Protein AF-A0A411NQA3-F1 (afdb_monomer_lite)

Sequence (116 aa):
RLYIELLRNLADEAGLPKTLDTGSLAGIKTHEYCTNNQPNNHSDHVDPYPYLAKWGISREQFKHDIENGLTIETGWQKNDTGYWYVHSDGSYPKDKFEKINGTWYYFDSSGYMLAD

Structure (mmCIF, N/CA/C/O backbone):
data_AF-A0A411NQA3-F1
#
_entry.id   AF-A0A411NQA3-F1
#
loop_
_atom_site.group_PDB
_atom_site.id
_atom_site.type_symbol
_atom_site.label_atom_id
_atom_site.label_alt_id
_atom_site.label_comp_id
_atom_site.label_asym_id
_atom_site.label_entity_id
_atom_site.label_seq_id
_atom_site.pdbx_PDB_ins_code
_atom_site.Cartn_x
_atom_site.Cartn_y
_atom_site.Cartn_z
_atom_site.occupancy
_atom_site.B_iso_or_equiv
_atom_site.auth_seq_id
_atom_site.auth_comp_id
_atom_site.auth_asym_id
_atom_site.auth_atom_id
_atom_site.pdbx_PDB_model_num
ATOM 1 N N . ARG A 1 1 ? -3.941 2.271 0.736 1.00 75.00 1 ARG A N 1
ATOM 2 C CA . ARG A 1 1 ? -4.499 0.900 0.750 1.00 75.00 1 ARG A CA 1
ATOM 3 C C . ARG A 1 1 ? -4.964 0.425 -0.622 1.00 75.00 1 ARG A C 1
ATOM 5 O O . ARG A 1 1 ? -4.280 -0.416 -1.184 1.00 75.00 1 ARG A O 1
ATOM 12 N N . LEU A 1 2 ? -6.026 1.018 -1.184 1.00 86.94 2 LEU A N 1
ATOM 13 C CA . LEU A 1 2 ? -6.610 0.605 -2.472 1.00 86.94 2 LEU A CA 1
ATOM 14 C C . LEU A 1 2 ? -5.584 0.426 -3.600 1.00 86.94 2 LEU A C 1
ATOM 16 O O . LEU A 1 2 ? -5.681 -0.517 -4.369 1.00 86.94 2 LEU A O 1
ATOM 20 N N . TYR A 1 3 ? -4.582 1.307 -3.678 1.00 93.31 3 TYR A N 1
ATOM 21 C CA . TYR A 1 3 ? -3.574 1.254 -4.738 1.00 93.31 3 TYR A CA 1
ATOM 22 C C . TYR A 1 3 ? -2.736 -0.038 -4.729 1.00 93.31 3 TYR A C 1
ATOM 24 O O . TYR A 1 3 ? -2.567 -0.657 -5.773 1.00 93.31 3 TYR A O 1
ATOM 32 N N . ILE A 1 4 ? -2.269 -0.487 -3.556 1.00 95.06 4 ILE A N 1
ATOM 33 C CA . ILE A 1 4 ? -1.499 -1.736 -3.421 1.00 95.06 4 ILE A CA 1
ATOM 34 C C . ILE A 1 4 ? -2.373 -2.946 -3.749 1.00 95.06 4 ILE A C 1
ATOM 36 O O . ILE A 1 4 ? -1.957 -3.824 -4.500 1.00 95.06 4 ILE A O 1
ATOM 40 N N . GLU A 1 5 ? -3.589 -2.981 -3.200 1.00 93.00 5 GLU A N 1
ATOM 41 C CA . GLU A 1 5 ? -4.540 -4.074 -3.429 1.00 93.00 5 GLU A CA 1
ATOM 42 C C . GLU A 1 5 ? -4.898 -4.189 -4.913 1.00 93.00 5 GLU A C 1
ATOM 44 O O . GLU A 1 5 ? -4.849 -5.281 -5.469 1.00 93.00 5 GLU A O 1
ATOM 49 N N . LEU A 1 6 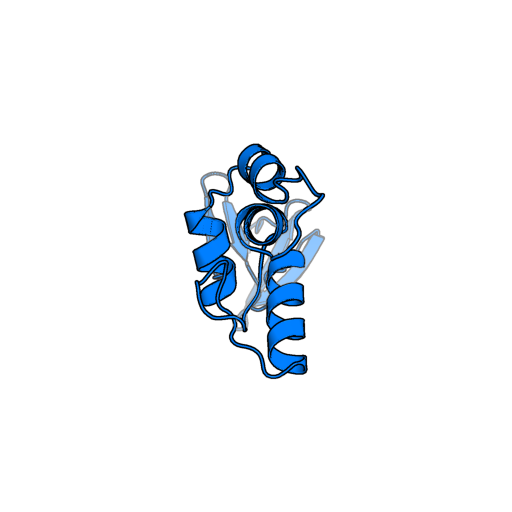? -5.169 -3.064 -5.582 1.00 95.75 6 LEU A N 1
ATOM 50 C CA . LEU A 1 6 ? -5.476 -3.036 -7.009 1.00 95.75 6 LEU A CA 1
ATOM 51 C C . LEU A 1 6 ? -4.313 -3.565 -7.857 1.00 95.75 6 LEU A C 1
ATOM 53 O O . LEU A 1 6 ? -4.531 -4.421 -8.709 1.00 95.75 6 LEU A O 1
ATOM 57 N N . LEU A 1 7 ? -3.085 -3.095 -7.619 1.00 97.75 7 LEU A N 1
ATOM 58 C CA . LEU A 1 7 ? -1.907 -3.556 -8.364 1.00 97.75 7 LEU A CA 1
ATOM 59 C C . LEU A 1 7 ? -1.683 -5.062 -8.200 1.00 97.75 7 LEU A C 1
ATOM 61 O O . LEU A 1 7 ? -1.420 -5.763 -9.177 1.00 97.75 7 LEU A O 1
ATOM 65 N N . ARG A 1 8 ? -1.822 -5.566 -6.971 1.00 97.62 8 ARG A N 1
ATOM 66 C CA . ARG A 1 8 ? -1.688 -6.994 -6.666 1.00 97.62 8 ARG A CA 1
ATOM 67 C C . ARG A 1 8 ? -2.784 -7.823 -7.337 1.00 97.62 8 ARG A C 1
ATOM 69 O O . ARG A 1 8 ? -2.466 -8.846 -7.933 1.00 97.62 8 ARG A O 1
ATOM 76 N N . ASN A 1 9 ? -4.034 -7.362 -7.296 1.00 96.62 9 ASN A N 1
ATOM 77 C CA . ASN A 1 9 ? -5.163 -8.050 -7.924 1.00 96.62 9 ASN A CA 1
ATOM 78 C C . ASN A 1 9 ? -5.021 -8.109 -9.450 1.00 96.62 9 ASN A C 1
ATOM 80 O O . ASN A 1 9 ? -5.260 -9.158 -10.035 1.00 96.62 9 ASN A O 1
ATOM 84 N N . LEU A 1 10 ? -4.585 -7.019 -10.092 1.00 98.25 10 LEU A N 1
ATOM 85 C CA . LEU A 1 10 ? -4.346 -6.998 -11.540 1.00 98.25 10 LEU A CA 1
ATOM 86 C C . LEU A 1 10 ? -3.199 -7.932 -11.949 1.00 98.25 10 LEU A C 1
ATOM 88 O O . LEU A 1 10 ? -3.278 -8.583 -12.989 1.00 98.25 10 LEU A O 1
ATOM 92 N N . ALA A 1 11 ? -2.144 -8.029 -11.134 1.00 98.19 11 ALA A N 1
ATOM 93 C CA . ALA A 1 11 ? -1.082 -9.004 -11.365 1.00 98.19 11 ALA A CA 1
ATOM 94 C C . ALA A 1 11 ? -1.608 -10.445 -11.254 1.00 98.19 11 ALA A C 1
ATOM 96 O O . ALA A 1 11 ? -1.308 -11.257 -12.125 1.00 98.19 11 ALA A O 1
ATOM 97 N N . ASP A 1 12 ? -2.438 -10.745 -10.250 1.00 98.06 12 ASP A N 1
ATOM 98 C CA . ASP A 1 12 ? -3.070 -12.062 -10.101 1.00 98.06 12 ASP A CA 1
ATOM 99 C C . ASP A 1 12 ? -4.006 -12.394 -11.276 1.00 98.06 12 ASP A C 1
ATOM 101 O O . ASP A 1 12 ? -3.929 -13.492 -11.826 1.00 98.06 12 ASP A O 1
ATOM 105 N N . GLU A 1 13 ? -4.835 -11.441 -11.712 1.00 98.31 13 GLU A N 1
ATOM 106 C CA . GLU A 1 13 ? -5.738 -11.592 -12.863 1.00 98.31 13 GLU A CA 1
ATOM 107 C C . GLU A 1 13 ? -4.971 -11.886 -14.162 1.00 98.31 13 GLU A C 1
ATOM 109 O O . GLU A 1 13 ? -5.387 -12.724 -14.962 1.00 98.31 13 GLU A O 1
ATOM 114 N N . ALA A 1 14 ? -3.813 -11.249 -14.346 1.00 97.94 14 ALA A N 1
ATOM 115 C CA . ALA A 1 14 ? -2.944 -11.457 -15.499 1.00 97.94 14 A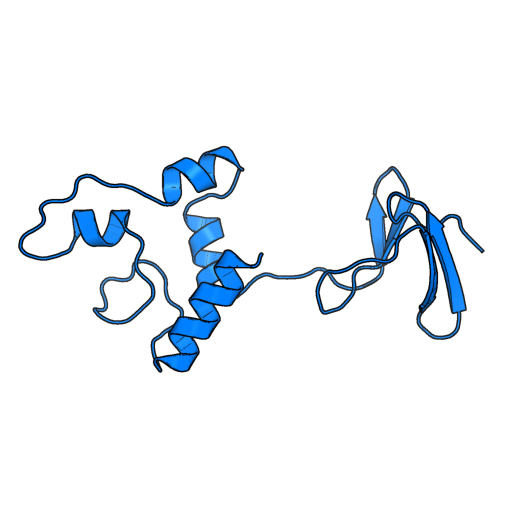LA A CA 1
ATOM 116 C C . ALA A 1 14 ? -2.008 -12.679 -15.372 1.00 97.94 14 ALA A C 1
ATOM 118 O O . ALA A 1 14 ? -1.254 -12.964 -16.304 1.00 97.94 14 ALA A O 1
ATOM 119 N N . GLY A 1 15 ? -2.006 -13.388 -14.235 1.00 98.25 15 GLY A N 1
ATOM 120 C CA . GLY A 1 15 ? -1.074 -14.492 -13.970 1.00 98.25 15 GLY A CA 1
ATOM 121 C C . GLY A 1 15 ? 0.393 -14.052 -13.846 1.00 98.25 15 GLY A C 1
ATOM 122 O O . GLY A 1 15 ? 1.304 -14.816 -14.171 1.00 98.25 15 GLY A O 1
ATOM 123 N N . LEU A 1 16 ? 0.636 -12.813 -13.414 1.00 98.38 16 LEU A N 1
ATOM 124 C CA . LEU A 1 16 ? 1.958 -12.206 -13.270 1.00 98.38 16 LEU A CA 1
ATOM 125 C C . LEU A 1 16 ? 2.450 -12.252 -11.813 1.00 98.38 16 LEU A C 1
ATOM 127 O O . LEU A 1 16 ? 1.655 -12.218 -10.874 1.00 98.38 16 LEU A O 1
ATOM 131 N N . PRO A 1 17 ? 3.777 -12.283 -11.588 1.00 98.38 17 PRO A N 1
ATOM 132 C CA . PRO A 1 17 ? 4.324 -12.240 -10.240 1.00 98.38 17 PRO A CA 1
ATOM 133 C C . PRO A 1 17 ? 4.044 -10.886 -9.576 1.00 98.38 17 PRO A C 1
ATOM 135 O O . PRO A 1 17 ? 4.245 -9.828 -10.173 1.00 98.38 17 PRO A O 1
ATOM 138 N N . LYS A 1 18 ? 3.662 -10.913 -8.296 1.00 98.44 18 LYS A N 1
ATOM 139 C CA . LYS A 1 18 ? 3.506 -9.718 -7.450 1.00 98.44 18 LYS A CA 1
ATOM 140 C C . LYS A 1 18 ? 4.859 -9.200 -6.950 1.00 98.44 18 LYS A C 1
ATOM 142 O O . LYS A 1 18 ? 5.060 -9.040 -5.756 1.00 98.44 18 LYS A O 1
ATOM 147 N N . THR A 1 19 ? 5.806 -8.998 -7.858 1.00 98.38 19 THR A N 1
ATOM 148 C CA . THR A 1 19 ? 7.119 -8.407 -7.573 1.00 98.38 19 THR A CA 1
ATOM 149 C C . THR A 1 19 ? 7.169 -6.975 -8.075 1.00 98.38 19 THR A C 1
ATOM 151 O O . THR A 1 19 ? 6.529 -6.660 -9.078 1.00 98.38 19 THR A O 1
ATOM 154 N N . LEU A 1 20 ? 7.939 -6.117 -7.402 1.00 98.69 20 LEU A N 1
ATOM 155 C CA . LEU A 1 20 ? 8.115 -4.723 -7.817 1.00 98.69 20 LEU A CA 1
ATOM 156 C C . LEU A 1 20 ? 9.523 -4.476 -8.367 1.00 98.69 20 LEU A C 1
ATOM 158 O O . LEU A 1 20 ? 10.511 -4.797 -7.696 1.00 98.69 20 LEU A O 1
ATOM 162 N N . ASP A 1 21 ? 9.595 -3.875 -9.560 1.00 98.50 21 ASP A N 1
ATOM 163 C CA . ASP A 1 21 ? 10.815 -3.308 -10.165 1.00 98.50 21 ASP A CA 1
ATOM 164 C C . ASP A 1 21 ? 11.998 -4.293 -10.260 1.00 98.50 21 ASP A C 1
ATOM 166 O O . ASP A 1 21 ? 13.172 -3.937 -10.180 1.00 98.50 21 ASP A O 1
ATOM 170 N N . THR A 1 22 ? 11.694 -5.581 -10.436 1.00 98.25 22 THR A N 1
ATOM 171 C CA . THR A 1 22 ? 12.699 -6.632 -10.651 1.00 98.25 22 THR A CA 1
ATOM 172 C C . THR A 1 22 ? 13.205 -6.651 -12.092 1.00 98.25 22 THR A C 1
ATOM 174 O O . THR A 1 22 ? 12.439 -6.349 -13.003 1.00 98.25 22 THR A O 1
ATOM 177 N N . GLY A 1 23 ? 14.429 -7.148 -12.314 1.00 97.94 23 GLY A N 1
ATOM 178 C CA . GLY A 1 23 ? 15.017 -7.342 -13.653 1.00 97.94 23 GLY A CA 1
ATOM 179 C C . GLY A 1 23 ? 14.279 -8.330 -14.569 1.00 97.94 23 GLY A C 1
ATOM 180 O O . GLY A 1 23 ? 14.468 -8.303 -15.781 1.00 97.94 23 GLY A O 1
ATOM 181 N N . SER A 1 24 ? 13.425 -9.198 -14.018 1.00 98.00 24 SER A N 1
ATOM 182 C CA . SER A 1 24 ? 12.536 -10.054 -14.813 1.00 98.00 24 SER A CA 1
ATOM 183 C C . SER A 1 24 ? 11.558 -9.217 -15.635 1.00 98.00 24 SER A C 1
ATOM 185 O O . SER A 1 24 ? 10.984 -8.267 -15.106 1.00 98.00 24 SER A O 1
ATOM 187 N N . LEU A 1 25 ? 11.295 -9.614 -16.885 1.00 97.75 25 LEU A N 1
ATOM 188 C CA . LEU A 1 25 ? 10.331 -8.922 -17.752 1.00 97.75 25 LEU A CA 1
ATOM 189 C C . LEU A 1 25 ? 8.936 -8.843 -17.110 1.00 97.75 25 LEU A C 1
ATOM 191 O O . LEU A 1 25 ? 8.321 -7.782 -17.085 1.00 97.75 25 LEU A O 1
ATOM 195 N N . ALA A 1 26 ? 8.460 -9.959 -16.555 1.00 98.19 26 ALA A N 1
ATOM 196 C CA . ALA A 1 26 ? 7.184 -10.019 -15.855 1.00 98.19 26 ALA A CA 1
ATOM 197 C C . ALA A 1 26 ? 7.271 -9.410 -14.443 1.00 98.19 26 ALA A C 1
ATOM 199 O O . ALA A 1 26 ? 8.318 -9.455 -13.788 1.00 98.19 26 ALA A O 1
ATOM 200 N N . GLY A 1 27 ? 6.148 -8.869 -13.977 1.00 98.19 27 GLY A N 1
ATOM 201 C CA . GLY A 1 27 ? 5.982 -8.260 -12.657 1.00 98.19 27 GLY A CA 1
ATOM 202 C C . GLY A 1 27 ? 5.444 -6.836 -12.735 1.00 98.19 27 GLY A C 1
ATOM 203 O O . GLY A 1 27 ? 5.330 -6.265 -13.818 1.00 98.19 27 GLY A O 1
ATOM 204 N N . ILE A 1 28 ? 5.124 -6.261 -11.581 1.00 98.69 28 ILE A N 1
ATOM 205 C CA . ILE A 1 28 ? 4.647 -4.882 -11.470 1.00 98.69 28 ILE A CA 1
ATOM 206 C C . ILE A 1 28 ? 5.851 -3.948 -11.637 1.00 98.69 28 ILE A C 1
ATOM 208 O O . ILE A 1 28 ? 6.883 -4.137 -10.989 1.00 98.69 28 ILE A O 1
ATOM 212 N N . LYS A 1 29 ? 5.730 -2.953 -12.523 1.00 98.62 29 LYS A N 1
ATOM 213 C CA . LYS A 1 29 ? 6.794 -1.990 -12.839 1.00 98.62 29 LYS A CA 1
ATOM 214 C C . LYS A 1 29 ? 6.301 -0.573 -12.592 1.00 98.62 29 LYS A C 1
ATOM 216 O O . LYS A 1 29 ? 5.212 -0.213 -13.041 1.00 98.62 29 LYS A O 1
ATOM 221 N N . THR A 1 30 ? 7.088 0.227 -11.887 1.00 98.50 30 THR A N 1
ATOM 222 C CA . THR A 1 30 ? 6.848 1.667 -11.774 1.00 98.50 30 THR A CA 1
ATOM 223 C C . THR A 1 30 ? 7.128 2.367 -13.098 1.00 98.50 30 THR A C 1
ATOM 225 O O . THR A 1 30 ? 7.858 1.852 -13.949 1.00 98.50 30 THR A O 1
ATOM 228 N N . HIS A 1 31 ? 6.572 3.567 -13.275 1.00 98.19 31 HIS A N 1
ATOM 229 C CA . HIS A 1 31 ? 6.903 4.376 -14.441 1.00 98.19 31 HIS A CA 1
ATOM 230 C C . HIS A 1 31 ? 8.390 4.734 -14.428 1.00 98.19 31 HIS A C 1
ATOM 232 O O . HIS A 1 31 ? 9.047 4.591 -15.451 1.00 98.19 31 HIS A O 1
ATOM 238 N N . GLU A 1 32 ? 8.948 5.064 -13.259 1.00 98.56 32 GLU A N 1
ATOM 239 C CA . GLU A 1 32 ? 10.392 5.258 -13.097 1.00 98.56 32 GLU A CA 1
ATOM 240 C C . GLU A 1 32 ? 11.212 4.050 -13.586 1.00 98.56 32 GLU A C 1
ATOM 242 O O . GLU A 1 32 ? 12.188 4.214 -14.321 1.00 98.56 32 GLU A O 1
ATOM 247 N N . TYR A 1 33 ? 10.820 2.826 -13.218 1.00 98.50 33 TYR A N 1
ATOM 248 C CA . TYR A 1 33 ? 11.512 1.625 -13.678 1.00 98.50 33 TYR A CA 1
ATOM 249 C C . TYR A 1 33 ? 11.432 1.477 -15.196 1.00 98.50 33 TYR A C 1
ATOM 251 O O . TYR A 1 33 ? 12.452 1.215 -15.836 1.00 98.50 33 TYR A O 1
ATOM 259 N N . CYS A 1 34 ? 10.249 1.677 -15.779 1.00 98.19 34 CYS A N 1
ATOM 260 C CA . CYS A 1 34 ? 10.069 1.640 -17.227 1.00 98.19 34 CYS A CA 1
ATOM 261 C C . CYS A 1 34 ? 10.927 2.704 -17.921 1.00 98.19 34 CYS A C 1
ATOM 263 O O . CYS A 1 34 ? 11.686 2.353 -18.818 1.00 98.19 34 CYS A O 1
ATOM 265 N N . THR A 1 35 ? 10.901 3.957 -17.463 1.00 98.31 35 THR A N 1
ATOM 266 C CA . THR A 1 35 ? 11.743 5.054 -17.967 1.00 98.31 35 THR A CA 1
ATOM 267 C C . THR A 1 35 ? 13.224 4.667 -18.002 1.00 98.31 35 THR A C 1
ATOM 269 O O . THR A 1 35 ? 13.908 4.904 -18.996 1.00 98.31 35 THR A O 1
ATOM 272 N N . ASN A 1 36 ? 13.717 4.013 -16.949 1.00 98.12 36 ASN A N 1
ATOM 273 C CA . ASN A 1 36 ? 15.134 3.676 -16.823 1.00 98.12 36 ASN A CA 1
ATOM 274 C C . ASN A 1 36 ? 15.563 2.401 -17.565 1.00 98.12 36 ASN A C 1
ATOM 276 O O . ASN A 1 36 ? 16.753 2.236 -17.828 1.00 98.12 36 ASN A O 1
ATOM 280 N N . ASN A 1 37 ? 14.640 1.482 -17.871 1.00 98.19 37 ASN A N 1
ATOM 281 C CA . ASN A 1 37 ? 14.999 0.131 -18.328 1.00 98.19 37 ASN A CA 1
ATOM 282 C C . ASN A 1 37 ? 14.340 -0.294 -19.649 1.00 98.19 37 ASN A C 1
ATOM 284 O O . ASN A 1 37 ? 14.758 -1.295 -20.233 1.00 98.19 37 ASN A O 1
ATOM 288 N N . GLN A 1 38 ? 13.314 0.413 -20.131 1.00 97.94 38 GLN A N 1
ATOM 289 C CA . GLN A 1 38 ? 12.630 0.032 -21.366 1.00 97.94 38 GLN A CA 1
ATOM 290 C C . GLN A 1 38 ? 13.476 0.348 -22.613 1.00 97.94 38 GLN A C 1
ATOM 292 O O . GLN A 1 38 ? 14.161 1.375 -22.660 1.00 97.94 38 GLN A O 1
ATOM 297 N N . PRO A 1 39 ? 13.412 -0.488 -23.663 1.00 97.56 39 PRO A N 1
ATOM 298 C CA . PRO A 1 39 ? 14.024 -0.156 -24.944 1.00 97.56 39 PRO A CA 1
ATOM 299 C C . PRO A 1 39 ? 13.337 1.065 -25.571 1.00 97.56 39 PRO A C 1
ATOM 301 O O . PRO A 1 39 ? 12.133 1.251 -25.410 1.00 97.56 39 PRO A O 1
ATOM 304 N N . ASN A 1 40 ? 14.088 1.859 -26.342 1.00 97.69 40 ASN A N 1
ATOM 305 C CA . ASN A 1 40 ? 13.575 3.036 -27.062 1.00 97.69 40 ASN A CA 1
ATOM 306 C C . ASN A 1 40 ? 12.814 4.022 -26.153 1.00 97.69 40 ASN A C 1
ATOM 308 O O . ASN A 1 40 ? 11.710 4.459 -26.473 1.00 97.69 40 ASN A O 1
ATOM 312 N N . ASN A 1 41 ? 13.389 4.343 -24.991 1.00 97.31 41 ASN A N 1
ATOM 313 C CA . ASN A 1 41 ? 12.753 5.239 -24.036 1.00 97.31 41 ASN A CA 1
ATOM 314 C C . ASN A 1 41 ? 12.627 6.682 -24.571 1.00 97.31 41 ASN A C 1
ATOM 316 O O . ASN A 1 41 ? 13.590 7.262 -25.073 1.00 97.31 41 ASN A O 1
ATOM 320 N N . HIS A 1 42 ? 11.448 7.271 -24.366 1.00 97.50 42 HIS A N 1
ATOM 321 C CA . HIS A 1 42 ? 11.138 8.680 -24.640 1.00 97.50 42 HIS A CA 1
ATOM 322 C C . HIS A 1 42 ? 10.449 9.380 -23.453 1.00 97.50 42 HIS A C 1
ATOM 324 O O . HIS A 1 42 ? 9.945 10.488 -23.609 1.00 97.50 42 HIS A O 1
ATOM 330 N N . SER A 1 43 ? 10.398 8.729 -22.287 1.00 96.81 43 SER A N 1
ATOM 331 C CA . SER A 1 43 ? 9.857 9.282 -21.044 1.00 96.81 43 SER A CA 1
ATOM 332 C C . SER A 1 43 ? 10.988 9.796 -20.151 1.00 96.81 43 SER A C 1
ATOM 334 O O . SER A 1 43 ? 12.105 9.284 -20.201 1.00 96.81 43 SER A O 1
ATOM 336 N N . ASP A 1 44 ? 10.702 10.782 -19.313 1.00 97.25 44 ASP A N 1
ATOM 337 C CA . ASP A 1 44 ? 11.550 11.250 -18.208 1.00 97.25 44 ASP A CA 1
ATOM 338 C C . ASP A 1 44 ? 10.836 11.134 -16.850 1.00 97.25 44 ASP A C 1
ATOM 340 O O . ASP A 1 44 ? 11.325 11.597 -15.818 1.00 97.25 44 ASP A O 1
ATOM 344 N N . HIS A 1 45 ? 9.669 10.490 -16.845 1.00 96.69 45 HIS A N 1
ATOM 345 C CA . HIS A 1 45 ? 8.836 10.335 -15.671 1.00 96.69 45 HIS A CA 1
ATOM 346 C C . HIS A 1 45 ? 9.459 9.399 -14.636 1.00 96.69 45 HIS A C 1
ATOM 348 O O . HIS A 1 45 ? 10.023 8.351 -14.957 1.00 96.69 45 HIS A O 1
ATOM 354 N N . VAL A 1 46 ? 9.278 9.770 -13.369 1.00 97.75 46 VAL A N 1
ATOM 355 C CA . VAL A 1 46 ? 9.813 9.064 -12.196 1.00 97.75 46 VAL A CA 1
ATOM 356 C C . VAL A 1 46 ? 8.723 8.696 -11.177 1.00 97.75 46 VAL A C 1
ATOM 358 O O . VAL A 1 46 ? 9.007 8.363 -10.026 1.00 97.75 46 VAL A O 1
ATOM 361 N N . ASP A 1 47 ? 7.447 8.782 -11.558 1.00 96.31 47 ASP A N 1
ATOM 362 C CA . ASP A 1 47 ? 6.341 8.352 -10.704 1.00 96.31 47 ASP A CA 1
ATOM 363 C C . ASP A 1 47 ? 6.360 6.827 -10.448 1.00 96.31 47 ASP A C 1
ATOM 365 O O . ASP A 1 47 ? 6.854 6.048 -11.270 1.00 96.31 47 ASP A O 1
ATOM 369 N N . PRO A 1 48 ? 5.856 6.365 -9.284 1.00 97.88 48 PRO A N 1
ATOM 370 C CA . PRO A 1 48 ? 5.146 7.113 -8.238 1.00 97.88 48 PRO A CA 1
ATOM 371 C C . PRO A 1 48 ? 6.032 7.606 -7.078 1.00 97.88 48 PRO A C 1
ATOM 373 O O . PRO A 1 48 ? 5.521 8.236 -6.148 1.00 97.88 48 PRO A O 1
ATOM 376 N N . TYR A 1 49 ? 7.341 7.335 -7.096 1.00 98.25 49 TYR A N 1
ATOM 377 C CA . TYR A 1 49 ? 8.195 7.475 -5.911 1.00 98.25 49 TYR A CA 1
ATOM 378 C C . TYR A 1 49 ? 8.224 8.878 -5.282 1.00 98.25 49 TYR A C 1
ATOM 380 O O . TYR A 1 49 ? 8.081 8.955 -4.060 1.00 98.25 49 TYR A O 1
ATOM 388 N N . PRO A 1 50 ? 8.321 9.996 -6.034 1.00 98.12 50 PRO A N 1
ATOM 389 C CA . PRO A 1 50 ? 8.286 11.326 -5.423 1.00 98.12 50 PRO A CA 1
ATOM 390 C C . PRO A 1 50 ? 6.975 11.627 -4.687 1.00 98.12 50 PRO A C 1
ATOM 392 O O . PRO A 1 50 ? 6.982 12.269 -3.637 1.00 98.12 50 PRO A O 1
ATOM 395 N N . TYR A 1 51 ? 5.841 11.148 -5.211 1.00 97.44 51 TYR A N 1
ATOM 396 C CA . TYR A 1 51 ? 4.543 11.341 -4.566 1.00 97.44 51 TYR A CA 1
ATOM 397 C C . TYR A 1 51 ? 4.411 10.480 -3.307 1.00 97.44 51 TYR A C 1
ATOM 399 O O . TYR A 1 51 ? 3.949 10.969 -2.279 1.00 97.44 51 TYR A O 1
ATOM 407 N N . LEU A 1 52 ? 4.857 9.223 -3.362 1.00 97.00 52 LEU A N 1
ATOM 408 C CA . LEU A 1 52 ? 4.867 8.324 -2.205 1.00 97.00 52 LEU A CA 1
ATOM 409 C C . LEU A 1 52 ? 5.756 8.862 -1.074 1.00 97.00 52 LEU A C 1
ATOM 411 O O . LEU A 1 52 ? 5.320 8.917 0.077 1.00 97.00 52 LEU A O 1
ATOM 415 N N . ALA A 1 53 ? 6.948 9.362 -1.411 1.00 96.50 53 ALA A N 1
ATOM 416 C CA . ALA A 1 53 ? 7.882 9.938 -0.447 1.00 96.50 53 ALA A CA 1
ATOM 417 C C . ALA A 1 53 ? 7.299 11.162 0.278 1.00 96.50 53 ALA A C 1
ATOM 419 O O . ALA A 1 53 ? 7.509 11.324 1.479 1.00 96.50 53 ALA A O 1
ATOM 420 N N . LYS A 1 54 ? 6.501 11.990 -0.415 1.00 96.81 54 LYS A N 1
ATOM 421 C CA . LYS A 1 54 ? 5.795 13.135 0.192 1.00 96.81 54 LYS A CA 1
ATOM 422 C C . LYS A 1 54 ? 4.864 12.721 1.340 1.00 96.81 54 LYS A C 1
ATOM 424 O O . LYS A 1 54 ? 4.623 13.521 2.240 1.00 96.81 54 LYS A O 1
ATOM 429 N N . TRP A 1 55 ? 4.360 11.489 1.317 1.00 94.56 55 TRP A N 1
ATOM 430 C CA . TRP A 1 55 ? 3.472 10.925 2.336 1.00 94.56 55 TRP A CA 1
ATOM 431 C C . TRP A 1 55 ? 4.167 9.901 3.243 1.00 94.56 55 TRP A C 1
ATOM 433 O O . TRP A 1 55 ? 3.498 9.123 3.916 1.00 94.56 55 TRP A O 1
ATOM 443 N N . GLY A 1 56 ? 5.504 9.900 3.274 1.00 93.88 56 GLY A N 1
ATOM 444 C CA . GLY A 1 56 ? 6.286 9.058 4.181 1.00 93.88 56 GLY A CA 1
ATOM 445 C C . GLY A 1 56 ? 6.422 7.597 3.750 1.00 93.88 56 GLY A C 1
ATOM 446 O O . GLY A 1 56 ? 6.884 6.780 4.540 1.00 93.88 56 GLY A O 1
ATOM 447 N N . ILE A 1 57 ? 6.055 7.250 2.514 1.00 95.94 57 ILE A N 1
ATOM 448 C CA . ILE A 1 57 ? 6.233 5.897 1.979 1.00 95.94 57 ILE A CA 1
ATOM 449 C C . ILE A 1 57 ? 7.564 5.830 1.230 1.00 95.94 57 ILE A C 1
ATOM 451 O O . ILE A 1 57 ? 7.736 6.467 0.188 1.00 95.94 57 ILE A O 1
ATOM 455 N N . SER A 1 58 ? 8.514 5.061 1.768 1.00 97.81 58 SER A N 1
ATOM 456 C CA . SER A 1 58 ? 9.809 4.833 1.123 1.00 97.81 58 SER A CA 1
ATOM 457 C C . SER A 1 58 ? 9.696 3.851 -0.051 1.00 97.81 58 SER A C 1
ATOM 459 O O . SER A 1 58 ? 8.688 3.161 -0.224 1.00 97.81 58 SER A O 1
ATOM 461 N N . ARG A 1 59 ? 10.760 3.762 -0.857 1.00 98.12 59 ARG A N 1
ATOM 462 C CA . ARG A 1 59 ? 10.869 2.785 -1.953 1.00 98.12 59 ARG A CA 1
ATOM 463 C C . ARG A 1 59 ? 10.777 1.354 -1.424 1.00 98.12 59 ARG A C 1
ATOM 465 O O . ARG A 1 59 ? 10.073 0.523 -1.990 1.00 98.12 59 ARG A O 1
ATOM 472 N N . GLU A 1 60 ? 11.456 1.097 -0.312 1.00 97.62 60 GLU A N 1
ATOM 473 C CA . GLU A 1 60 ? 11.493 -0.190 0.377 1.00 97.62 60 GLU A CA 1
ATOM 474 C C . GLU A 1 60 ? 10.119 -0.547 0.943 1.00 97.62 60 GLU A C 1
ATOM 476 O O . GLU A 1 60 ? 9.673 -1.675 0.749 1.00 97.62 60 GLU A O 1
ATOM 481 N N . GLN A 1 61 ? 9.420 0.410 1.569 1.00 96.19 61 GLN A N 1
ATOM 482 C CA . GLN A 1 61 ? 8.059 0.188 2.064 1.00 96.19 61 GLN A CA 1
ATOM 483 C C . GLN A 1 61 ? 7.104 -0.138 0.913 1.00 96.19 61 GLN A C 1
ATOM 485 O O . GLN A 1 61 ? 6.366 -1.115 0.983 1.00 96.19 61 GLN A O 1
ATOM 490 N N . PHE A 1 62 ? 7.153 0.627 -0.183 1.00 97.44 62 PHE A N 1
ATOM 491 C CA . PHE A 1 62 ? 6.296 0.376 -1.341 1.00 97.44 62 PHE A CA 1
ATOM 492 C C . PHE A 1 62 ? 6.560 -1.003 -1.961 1.00 97.44 62 PHE A C 1
ATOM 494 O O . PHE A 1 62 ? 5.621 -1.742 -2.255 1.00 97.44 62 PHE A O 1
ATOM 501 N N . LYS A 1 63 ? 7.835 -1.391 -2.097 1.00 97.94 63 LYS A N 1
ATOM 502 C CA . LYS A 1 63 ? 8.223 -2.734 -2.545 1.00 97.94 63 LYS A CA 1
ATOM 503 C C . LYS A 1 63 ? 7.703 -3.818 -1.607 1.00 97.94 63 LYS A C 1
ATOM 505 O O . LYS A 1 63 ? 7.100 -4.780 -2.077 1.00 97.94 63 LYS A O 1
ATOM 510 N N . HIS A 1 64 ? 7.904 -3.649 -0.303 1.00 96.62 64 HIS A N 1
ATOM 511 C CA . HIS A 1 64 ? 7.432 -4.588 0.705 1.00 96.62 64 HIS A CA 1
ATOM 512 C C . HIS A 1 64 ? 5.911 -4.772 0.630 1.00 96.62 64 HIS A C 1
ATOM 514 O O . HIS A 1 64 ? 5.442 -5.909 0.620 1.00 96.62 64 HIS A O 1
ATOM 520 N N . ASP A 1 65 ? 5.152 -3.684 0.509 1.00 96.12 65 ASP A N 1
ATOM 521 C CA . ASP A 1 65 ? 3.690 -3.715 0.429 1.00 96.12 65 ASP A CA 1
ATOM 522 C C . ASP A 1 65 ? 3.196 -4.377 -0.864 1.00 96.12 65 ASP A C 1
ATOM 524 O O . ASP A 1 65 ? 2.211 -5.118 -0.851 1.00 96.12 65 ASP A O 1
ATOM 528 N N . ILE A 1 66 ? 3.883 -4.159 -1.991 1.00 97.38 66 ILE A N 1
ATOM 529 C CA . ILE A 1 66 ? 3.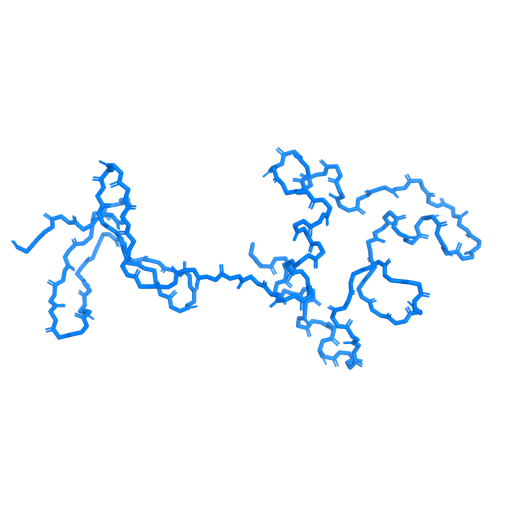565 -4.839 -3.253 1.00 97.38 66 ILE A CA 1
ATOM 530 C C . ILE A 1 66 ? 3.839 -6.335 -3.162 1.00 97.38 66 ILE A C 1
ATOM 532 O O . ILE A 1 66 ? 3.018 -7.113 -3.643 1.00 97.38 66 ILE A O 1
ATOM 536 N N . GLU A 1 67 ? 4.946 -6.745 -2.549 1.00 97.56 67 GLU A N 1
ATOM 537 C CA . GLU A 1 67 ? 5.375 -8.147 -2.519 1.00 97.56 67 GLU A CA 1
ATOM 538 C C . GLU A 1 67 ? 4.616 -8.961 -1.472 1.00 97.56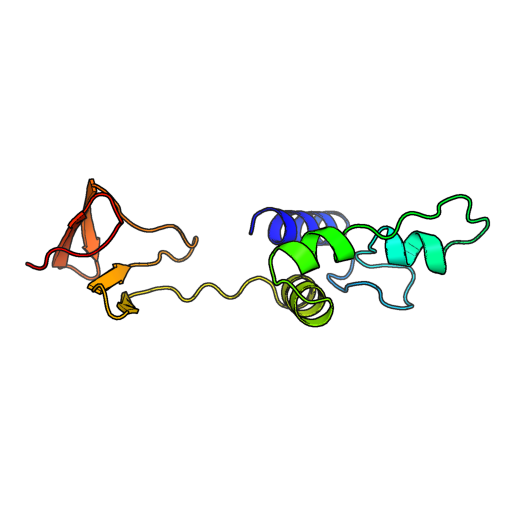 67 GLU A C 1
ATOM 540 O O . GLU A 1 67 ? 4.103 -10.047 -1.760 1.00 97.56 67 GLU A O 1
ATOM 545 N N . ASN A 1 68 ? 4.409 -8.388 -0.292 1.00 95.69 68 ASN A N 1
ATOM 546 C CA . ASN A 1 68 ? 3.835 -9.091 0.854 1.00 95.69 68 ASN A CA 1
ATOM 547 C C . ASN A 1 68 ? 2.359 -8.746 1.090 1.00 95.69 68 ASN A C 1
ATOM 549 O O . ASN A 1 68 ? 1.646 -9.500 1.749 1.00 95.69 68 ASN A O 1
ATOM 553 N N . GLY A 1 69 ? 1.859 -7.671 0.477 1.00 92.38 69 GLY A N 1
ATOM 554 C CA . GLY A 1 69 ? 0.551 -7.108 0.790 1.00 92.38 69 GLY A CA 1
ATOM 555 C C . GLY A 1 69 ? 0.620 -6.164 1.988 1.00 92.38 69 GLY A C 1
ATOM 556 O O . GLY A 1 69 ? 1.648 -6.030 2.648 1.00 92.38 69 GLY A O 1
ATOM 557 N N . LEU A 1 70 ? -0.498 -5.496 2.264 1.00 89.69 70 LEU A N 1
ATOM 558 C CA . LEU A 1 70 ? -0.614 -4.625 3.429 1.00 89.69 70 LEU A CA 1
ATOM 559 C C . LEU A 1 70 ? -0.912 -5.465 4.670 1.00 89.69 70 LEU A C 1
ATOM 561 O O . LEU A 1 70 ? -1.887 -6.217 4.694 1.00 89.69 70 LEU A O 1
ATOM 565 N N . THR A 1 71 ? -0.102 -5.306 5.711 1.00 81.19 71 THR A N 1
ATOM 566 C CA . THR A 1 71 ? -0.401 -5.855 7.034 1.00 81.19 71 THR A CA 1
ATOM 567 C C . THR A 1 71 ? -1.416 -4.954 7.726 1.00 81.19 71 THR A C 1
ATOM 569 O O . THR A 1 71 ? -1.126 -3.797 8.029 1.00 81.19 71 THR A O 1
ATOM 572 N N . ILE A 1 72 ? -2.617 -5.476 7.961 1.00 80.62 72 ILE A N 1
ATOM 573 C CA . ILE A 1 72 ? -3.633 -4.811 8.778 1.00 80.62 72 ILE A CA 1
ATOM 574 C C . ILE A 1 72 ? -3.500 -5.372 10.188 1.00 80.62 72 ILE A C 1
ATOM 576 O O . ILE A 1 72 ? -3.682 -6.571 10.397 1.00 80.62 72 ILE A O 1
ATOM 580 N N . GLU A 1 73 ? -3.191 -4.515 11.157 1.00 85.56 73 GLU A N 1
ATOM 581 C CA . GLU A 1 73 ? -3.241 -4.894 12.567 1.00 85.56 73 GLU A CA 1
ATOM 582 C C . GLU A 1 73 ? -4.704 -4.940 13.017 1.00 85.56 73 GLU A C 1
ATOM 584 O O . GLU A 1 73 ? -5.290 -3.959 13.475 1.00 85.56 73 GLU A O 1
ATOM 589 N N . THR A 1 74 ? -5.327 -6.095 12.810 1.00 92.06 74 THR A N 1
ATOM 590 C CA . THR A 1 74 ? -6.725 -6.337 13.166 1.00 92.06 74 THR A CA 1
ATOM 591 C C . THR A 1 74 ? -6.889 -6.509 14.670 1.00 92.06 74 THR A C 1
ATOM 593 O O . THR A 1 74 ? -5.992 -7.013 15.345 1.00 92.06 74 THR A O 1
ATOM 596 N N . GLY A 1 75 ? -8.080 -6.222 15.178 1.00 95.38 75 GLY A N 1
ATOM 597 C CA . GLY A 1 75 ? -8.438 -6.418 16.573 1.00 95.38 75 GLY A CA 1
ATOM 598 C C . GLY A 1 75 ? -8.383 -5.130 17.383 1.00 95.38 75 GLY A C 1
ATOM 599 O O . GLY A 1 75 ? -8.508 -4.029 16.849 1.00 95.38 75 GLY A O 1
ATOM 600 N N . TRP A 1 76 ? -8.252 -5.286 18.699 1.00 95.88 76 TRP A N 1
ATOM 601 C CA . TRP A 1 76 ? -8.186 -4.164 19.626 1.00 95.88 76 TRP A CA 1
ATOM 602 C C . TRP A 1 76 ? -6.843 -3.458 19.536 1.00 95.88 76 TRP A C 1
ATOM 604 O O . TRP A 1 76 ? -5.793 -4.074 19.700 1.00 95.88 76 TRP A O 1
ATOM 614 N N . GLN A 1 77 ? -6.916 -2.151 19.345 1.00 95.12 77 GLN A N 1
ATOM 615 C CA . GLN A 1 77 ? -5.784 -1.250 19.271 1.00 95.12 77 GLN A CA 1
ATOM 616 C C . GLN A 1 77 ? -5.850 -0.228 20.402 1.00 95.12 77 GLN A C 1
ATOM 618 O O . GLN A 1 77 ? -6.930 0.040 20.938 1.00 95.12 77 GLN A O 1
ATOM 623 N N . LYS A 1 78 ? -4.697 0.333 20.781 1.00 95.38 78 LYS A N 1
ATOM 624 C CA . LYS A 1 78 ? -4.594 1.301 21.876 1.00 95.38 78 LYS A CA 1
ATOM 625 C C . LYS A 1 78 ? -3.533 2.358 21.602 1.00 95.38 78 LYS A C 1
ATOM 627 O O . LYS A 1 78 ? -2.418 2.038 21.203 1.00 95.38 78 LYS A O 1
ATOM 632 N N . ASN A 1 79 ? -3.862 3.603 21.918 1.00 93.50 79 ASN A N 1
ATOM 633 C CA . ASN A 1 79 ? -2.921 4.713 22.005 1.00 93.50 79 ASN A CA 1
ATOM 634 C C . ASN A 1 79 ? -3.224 5.565 23.253 1.00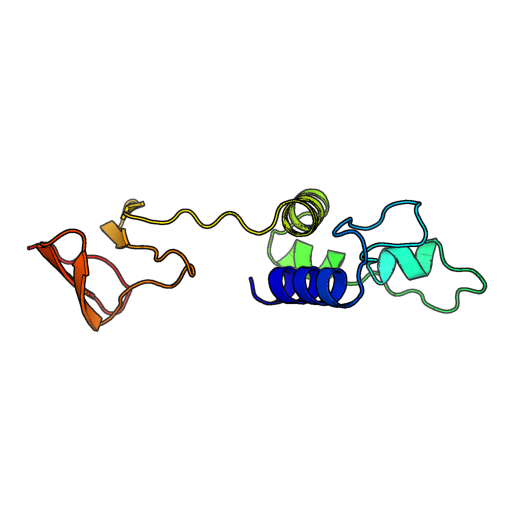 93.50 79 ASN A C 1
ATOM 636 O O . ASN A 1 79 ? -4.027 5.171 24.103 1.00 93.50 79 ASN A O 1
ATOM 640 N N . ASP A 1 80 ? -2.594 6.735 23.356 1.00 95.19 80 ASP A N 1
ATOM 641 C CA . ASP A 1 80 ? -2.788 7.662 24.480 1.00 95.19 80 ASP A CA 1
ATOM 642 C C . ASP A 1 80 ? -4.209 8.252 24.553 1.00 95.19 80 ASP A C 1
ATOM 644 O O . ASP A 1 80 ? -4.620 8.734 25.604 1.00 95.19 80 ASP A O 1
ATOM 648 N N . THR A 1 81 ? -4.968 8.220 23.452 1.00 94.44 81 THR A N 1
ATOM 649 C CA . THR A 1 81 ? -6.353 8.717 23.390 1.00 94.44 81 THR A CA 1
ATOM 650 C C . THR A 1 81 ? -7.359 7.666 23.854 1.00 94.44 81 THR A C 1
ATOM 652 O O . THR A 1 81 ? -8.323 8.004 24.535 1.00 94.44 81 THR A O 1
ATOM 655 N N . GLY A 1 82 ? -7.144 6.389 23.528 1.00 94.50 82 GLY A N 1
ATOM 656 C CA . GLY A 1 82 ? -8.046 5.322 23.948 1.00 94.50 82 GLY A CA 1
ATOM 657 C C . GLY A 1 82 ? -7.890 4.031 23.157 1.00 94.50 82 GLY A C 1
ATOM 658 O O . GLY A 1 82 ? -6.848 3.764 22.556 1.00 94.50 82 GLY A O 1
ATOM 659 N N . TYR A 1 83 ? -8.952 3.225 23.180 1.00 96.31 83 TYR A N 1
ATOM 660 C CA . TYR A 1 83 ? -9.036 1.962 22.451 1.00 96.31 83 TYR A CA 1
ATOM 661 C C . TYR A 1 83 ? -9.926 2.105 21.221 1.00 96.31 83 TYR A C 1
ATOM 663 O O . TYR A 1 83 ? -10.970 2.748 21.294 1.00 96.31 83 TYR A O 1
ATOM 671 N N . TRP A 1 84 ? -9.557 1.460 20.119 1.00 96.75 84 TRP A N 1
ATOM 672 C CA . TRP A 1 84 ? -10.423 1.281 18.950 1.00 96.75 84 TRP A CA 1
ATOM 673 C C . TRP A 1 84 ? -10.320 -0.157 18.446 1.00 96.75 84 TRP A C 1
ATOM 675 O O . TRP A 1 84 ? -9.428 -0.905 18.851 1.00 96.75 84 TRP A O 1
ATOM 685 N N . TYR A 1 85 ? -11.247 -0.562 17.583 1.00 96.00 85 TYR A N 1
ATOM 686 C CA . TYR A 1 85 ? -11.267 -1.907 17.016 1.00 96.00 85 TYR A CA 1
ATOM 687 C C . TYR A 1 85 ? -11.079 -1.854 15.502 1.00 96.00 85 TYR A C 1
ATOM 689 O O . TYR A 1 85 ? -11.757 -1.087 14.828 1.00 96.00 85 TYR A O 1
ATOM 697 N N . VAL A 1 86 ? -10.169 -2.664 14.961 1.00 95.31 86 VAL A N 1
ATOM 698 C CA . VAL A 1 86 ? -9.890 -2.745 13.521 1.00 95.31 86 VAL A CA 1
ATOM 699 C C . VAL A 1 86 ? -10.391 -4.081 12.980 1.00 95.31 86 VAL A C 1
ATOM 701 O O . VAL A 1 86 ? -9.964 -5.149 13.418 1.00 95.31 86 VAL A O 1
ATOM 704 N N . HIS A 1 87 ? -11.292 -4.032 12.007 1.00 92.94 87 HIS A N 1
ATOM 705 C CA . HIS A 1 87 ? -11.809 -5.204 11.309 1.00 92.94 87 HIS A CA 1
ATOM 706 C C . HIS A 1 87 ? -10.745 -5.862 10.426 1.00 92.94 87 HIS A C 1
ATOM 708 O O . HIS A 1 87 ? -9.725 -5.263 10.086 1.00 92.94 87 HIS A O 1
ATOM 714 N N . SER A 1 88 ? -11.005 -7.101 9.998 1.00 87.38 88 SER A N 1
ATOM 715 C CA . SER A 1 88 ? -10.149 -7.813 9.035 1.00 87.38 88 SER A CA 1
ATOM 716 C C . SER A 1 88 ? -9.985 -7.057 7.720 1.00 87.38 88 SER A C 1
ATOM 718 O O . SER A 1 88 ? -8.930 -7.102 7.094 1.00 87.38 88 SER A O 1
ATOM 720 N N . ASP A 1 89 ? -11.017 -6.315 7.332 1.00 81.44 89 ASP A N 1
ATOM 721 C CA . ASP A 1 89 ? -11.012 -5.435 6.179 1.00 81.44 89 ASP A CA 1
ATOM 722 C C . ASP A 1 89 ? -10.470 -4.040 6.504 1.00 81.44 89 ASP A C 1
ATOM 724 O O . ASP A 1 89 ? -10.726 -3.136 5.720 1.00 81.44 89 ASP A O 1
ATOM 728 N N . GLY A 1 90 ? -9.787 -3.831 7.633 1.00 84.56 90 GLY A N 1
ATOM 729 C CA . GLY A 1 90 ? -9.182 -2.571 8.079 1.00 84.56 90 GLY A CA 1
ATOM 730 C C . GLY A 1 90 ? -10.145 -1.416 8.366 1.00 84.56 90 GLY A C 1
ATOM 731 O O . GLY A 1 90 ? -9.679 -0.317 8.663 1.00 84.56 90 GLY A O 1
ATOM 732 N N . SER A 1 91 ? -11.460 -1.623 8.255 1.00 90.31 91 SER A N 1
ATOM 733 C CA . SER A 1 91 ? -12.451 -0.654 8.725 1.00 90.31 91 SER A CA 1
ATOM 734 C C . SER A 1 91 ? -12.533 -0.657 10.255 1.00 90.31 91 SER A C 1
ATOM 736 O O . SER A 1 91 ? -11.988 -1.539 10.919 1.00 90.31 91 SER A O 1
ATOM 738 N N . TYR A 1 92 ? -13.188 0.348 10.828 1.00 95.06 92 TYR A N 1
ATOM 739 C CA . TYR A 1 92 ? -13.402 0.447 12.270 1.00 95.06 92 TYR A CA 1
ATOM 740 C C . TYR A 1 92 ? -14.771 1.077 12.572 1.00 95.06 92 TYR A C 1
ATOM 742 O O . TYR A 1 92 ? -15.273 1.874 11.766 1.00 95.06 92 TYR A O 1
ATOM 750 N N . PRO A 1 93 ? -15.415 0.713 13.695 1.00 96.00 93 PRO A N 1
ATOM 751 C CA . PRO A 1 93 ? -16.660 1.330 14.125 1.00 96.00 93 PRO A CA 1
ATOM 752 C C . PRO A 1 93 ? -16.503 2.813 14.442 1.00 96.00 93 PRO A C 1
ATOM 754 O O . PRO A 1 93 ? -15.516 3.224 15.040 1.00 96.00 93 PRO A O 1
ATOM 757 N N . LYS A 1 94 ? -17.531 3.595 14.107 1.00 97.19 94 LYS A N 1
ATOM 758 C CA . LYS A 1 94 ? -17.715 4.978 14.558 1.00 97.19 94 LYS A CA 1
ATOM 759 C C . LYS A 1 94 ? -19.202 5.295 14.679 1.00 97.19 94 LYS A C 1
ATOM 761 O O . LYS A 1 94 ? -19.989 4.779 13.881 1.00 97.19 94 LYS A O 1
ATOM 766 N N . ASP A 1 95 ? -19.563 6.120 15.655 1.00 96.56 95 ASP A N 1
ATOM 767 C CA . ASP A 1 95 ? -20.940 6.563 15.924 1.00 96.56 95 ASP A CA 1
ATOM 768 C C . ASP A 1 95 ? -21.961 5.411 16.012 1.00 96.56 95 ASP A C 1
ATOM 770 O O . ASP A 1 95 ? -23.084 5.505 15.506 1.00 96.56 95 ASP A O 1
ATOM 774 N N . LYS A 1 96 ? -21.568 4.275 16.605 1.00 96.44 96 LYS A N 1
ATOM 775 C CA . LYS A 1 96 ? -22.434 3.091 16.700 1.00 96.44 96 LYS A CA 1
ATOM 776 C C . LYS A 1 96 ? -22.054 2.155 17.843 1.00 96.44 96 LYS A C 1
ATOM 778 O O . LYS A 1 96 ? -20.912 2.126 18.301 1.00 96.44 96 LYS A O 1
ATOM 783 N N . PHE A 1 97 ? -23.020 1.325 18.231 1.00 96.12 97 PHE A N 1
ATOM 784 C CA . PHE A 1 97 ? -22.765 0.106 18.992 1.00 96.12 97 PHE A CA 1
ATOM 785 C C . PHE A 1 97 ? -22.261 -1.004 18.064 1.00 96.12 97 PHE A C 1
ATOM 787 O O . PHE A 1 97 ? -22.796 -1.199 16.970 1.00 96.12 97 PHE A O 1
ATOM 794 N N . GLU A 1 98 ? -21.276 -1.774 18.516 1.00 96.38 98 GLU A N 1
ATOM 795 C CA . GLU A 1 98 ? -20.785 -2.966 17.824 1.00 96.38 98 GLU A CA 1
ATOM 796 C C . GLU A 1 98 ? -20.541 -4.103 18.819 1.00 96.38 98 GLU A C 1
ATOM 798 O O . GLU A 1 98 ? -20.020 -3.898 19.916 1.00 96.38 98 GLU A O 1
ATOM 803 N N . LYS A 1 99 ? -20.969 -5.314 18.444 1.00 96.00 99 LYS A N 1
ATOM 804 C CA . LYS A 1 99 ? -20.819 -6.510 19.269 1.00 96.00 99 LYS A CA 1
ATOM 805 C C . LYS A 1 99 ? -19.538 -7.239 18.886 1.00 96.00 99 LYS A C 1
ATOM 807 O O . LYS A 1 99 ? -19.464 -7.822 17.809 1.00 96.00 99 LYS A O 1
ATOM 812 N N . ILE A 1 100 ? -18.564 -7.258 19.789 1.00 95.19 100 ILE A N 1
ATOM 813 C CA . ILE A 1 100 ? -17.250 -7.878 19.588 1.00 95.19 100 ILE A CA 1
ATOM 814 C C . ILE A 1 100 ? -17.098 -8.998 20.619 1.00 95.19 100 ILE A C 1
ATOM 816 O O . ILE A 1 100 ? -17.226 -8.770 21.819 1.00 95.19 100 ILE A O 1
ATOM 820 N N . ASN A 1 101 ? -16.862 -10.230 20.157 1.00 92.94 101 ASN A N 1
ATOM 821 C CA . ASN A 1 101 ? -16.688 -11.422 21.006 1.00 92.94 101 ASN A CA 1
ATOM 822 C C . ASN A 1 101 ? -17.787 -11.637 22.069 1.00 92.94 101 ASN A C 1
ATOM 824 O O . ASN A 1 101 ? -17.525 -12.163 23.145 1.00 92.94 101 ASN A O 1
ATOM 828 N N . GLY A 1 102 ? -19.032 -11.254 21.771 1.00 94.69 102 GLY A N 1
ATOM 829 C CA . GLY A 1 102 ? -20.165 -11.440 22.685 1.00 94.69 102 GLY A CA 1
ATOM 830 C C . GLY A 1 102 ? -20.538 -10.210 23.517 1.00 94.69 102 GLY A C 1
ATOM 831 O O . GLY A 1 102 ? -21.674 -10.161 23.989 1.00 94.69 102 GLY A O 1
ATOM 832 N N . THR A 1 103 ? -19.664 -9.206 23.605 1.00 94.56 103 THR A N 1
ATOM 833 C CA . THR A 1 103 ? -19.860 -7.974 24.389 1.00 94.56 103 THR A CA 1
ATOM 834 C C . THR A 1 103 ? -20.167 -6.790 23.471 1.00 94.56 103 THR A C 1
ATOM 836 O O . THR A 1 103 ? -19.629 -6.709 22.367 1.00 94.56 103 THR A O 1
ATOM 839 N N . TRP A 1 104 ? -21.065 -5.898 23.891 1.00 95.31 104 TRP A N 1
ATOM 840 C CA . TRP A 1 104 ? -21.389 -4.675 23.153 1.00 95.31 104 TRP A CA 1
ATOM 841 C C . TRP A 1 104 ? -20.471 -3.535 23.579 1.00 95.31 104 TRP A C 1
ATOM 843 O O . TRP A 1 104 ? -20.247 -3.339 24.764 1.00 95.31 104 TRP A O 1
ATOM 853 N N . TYR A 1 105 ? -19.988 -2.771 22.606 1.00 95.50 105 TYR A N 1
ATOM 854 C CA . TYR A 1 105 ? -19.158 -1.593 22.827 1.00 95.50 105 TYR A CA 1
ATOM 855 C C . TYR A 1 105 ? -19.722 -0.424 22.027 1.00 95.50 105 TYR A C 1
ATOM 857 O O . TYR A 1 105 ? -20.131 -0.612 20.878 1.00 95.50 105 TYR A O 1
ATOM 865 N N . TYR A 1 106 ? -19.743 0.773 22.612 1.00 96.00 106 TYR A N 1
ATOM 866 C CA . TYR A 1 106 ? -20.097 1.998 21.898 1.00 96.00 106 TYR A CA 1
ATOM 867 C C . TYR A 1 106 ? -18.843 2.766 21.479 1.00 96.00 106 TYR A C 1
ATOM 869 O O . TYR A 1 106 ? -17.943 2.992 22.293 1.00 96.00 106 TYR A O 1
ATOM 877 N N . PHE A 1 107 ? -18.810 3.178 20.213 1.00 97.06 107 PHE A N 1
ATOM 878 C CA . PHE A 1 107 ? -17.714 3.941 19.624 1.00 97.06 107 PHE A CA 1
ATOM 879 C C . PHE A 1 107 ? -18.172 5.353 19.272 1.00 97.06 107 PHE A C 1
ATOM 881 O O . PHE A 1 107 ? -19.249 5.539 18.698 1.00 97.06 107 PHE A O 1
ATOM 888 N N . ASP A 1 108 ? -17.343 6.339 19.603 1.00 96.62 108 ASP A N 1
ATOM 889 C CA . ASP A 1 108 ? -17.600 7.745 19.306 1.00 96.62 108 ASP A CA 1
ATOM 890 C C . ASP A 1 108 ? -17.403 8.089 17.817 1.00 96.62 108 ASP A C 1
ATOM 892 O O . ASP A 1 108 ? -17.115 7.232 16.975 1.00 96.62 108 ASP A O 1
ATOM 896 N N . SER A 1 109 ? -17.548 9.373 17.487 1.00 96.75 109 SER A N 1
ATOM 897 C CA . SER A 1 109 ? -17.379 9.894 16.121 1.00 96.75 109 SER A CA 1
ATOM 898 C C . SER A 1 109 ? -15.967 9.764 15.552 1.00 96.75 109 SER A C 1
ATOM 900 O O . SER A 1 109 ? -15.777 9.795 14.333 1.00 96.75 109 SER A O 1
ATOM 902 N N . SER A 1 110 ? -14.973 9.598 16.423 1.00 95.50 110 SER A N 1
ATOM 903 C CA . SER A 1 110 ? -13.575 9.363 16.060 1.00 95.50 110 SER A CA 1
ATOM 904 C C . SER A 1 110 ? -13.225 7.870 16.024 1.00 95.50 110 SER A C 1
ATOM 906 O O . SER A 1 110 ? -12.144 7.514 15.559 1.00 95.50 110 SER A O 1
ATOM 908 N N . GLY A 1 111 ? -14.148 6.999 16.441 1.00 96.44 111 GLY A N 1
ATOM 909 C CA . GLY A 1 111 ? -13.982 5.551 16.488 1.00 96.44 111 GLY A CA 1
ATOM 910 C C . GLY A 1 111 ? -13.318 5.034 17.763 1.00 96.44 111 GLY A C 1
ATOM 911 O O . GLY A 1 111 ? -12.918 3.871 17.804 1.00 96.44 111 GLY A O 1
ATOM 912 N N . TYR A 1 112 ? -13.204 5.864 18.804 1.00 97.19 112 TYR A N 1
ATOM 913 C CA . TYR A 1 112 ? -12.720 5.420 20.107 1.00 97.19 112 TYR A CA 1
ATOM 914 C C . TYR A 1 112 ? -13.862 4.844 20.941 1.00 97.19 112 TYR A C 1
ATOM 916 O O . TYR A 1 112 ? -14.982 5.355 20.962 1.00 97.19 112 TYR A O 1
ATOM 924 N N . MET A 1 113 ? -13.568 3.751 21.637 1.00 95.88 113 MET A N 1
ATOM 925 C CA . MET A 1 113 ? -14.478 3.094 22.562 1.00 95.88 113 MET A CA 1
ATOM 926 C C . MET A 1 113 ? -14.680 3.978 23.799 1.00 95.88 113 MET A C 1
ATOM 928 O O . MET A 1 113 ? -13.715 4.289 24.497 1.00 95.88 113 MET A O 1
ATOM 932 N N . LEU A 1 114 ? -15.931 4.321 24.113 1.00 89.50 114 LEU A N 1
ATOM 933 C CA . LEU A 1 114 ? -16.275 5.165 25.269 1.00 89.50 114 LEU A CA 1
ATOM 934 C C . LEU A 1 114 ? -16.396 4.395 26.603 1.00 89.50 114 LEU A C 1
ATOM 936 O O . LEU A 1 114 ? -16.684 5.006 27.628 1.00 89.50 114 LEU A O 1
ATOM 940 N N . ALA A 1 115 ? -16.060 3.099 26.591 1.00 71.56 115 ALA A N 1
ATOM 941 C CA . ALA A 1 115 ? -16.246 2.110 27.661 1.00 71.56 115 ALA A CA 1
ATOM 942 C C . ALA A 1 115 ? -17.712 1.672 27.883 1.00 71.56 115 ALA A C 1
ATOM 944 O O . ALA A 1 115 ? -18.630 2.261 27.316 1.00 71.56 115 ALA A O 1
ATOM 945 N N . ASP A 1 116 ? -17.859 0.554 28.603 1.00 52.09 116 ASP A N 1
ATOM 946 C CA . ASP A 1 116 ? -19.105 -0.174 28.930 1.00 52.09 116 ASP A CA 1
ATOM 947 C C . ASP A 1 116 ? -19.940 0.568 29.992 1.00 52.09 116 ASP A C 1
ATOM 949 O O . ASP A 1 116 ? -19.339 0.9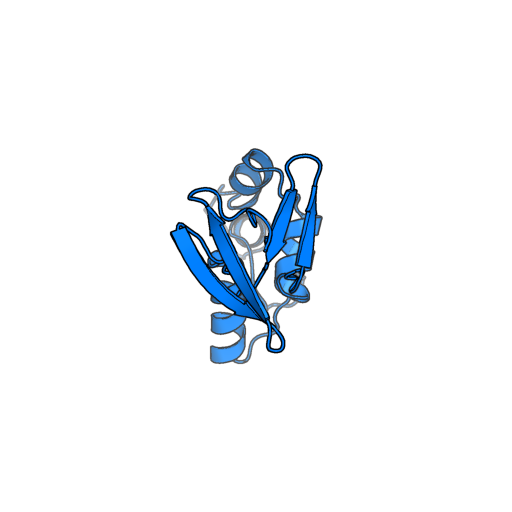94 31.011 1.00 52.09 116 ASP A O 1
#

Foldseek 3Di:
DVVLVVQLVVCVVVVFALAELDPDPTHDYFPLSCQVDPPPHPDPDNPDQVVCVVVVQHPVNSRCCSRVNDDQPAAWDDDPVAIWGAHPVRDTDEQDWDQDPNDIFGAYRVRHTPDD

pLDDT: mean 94.96, std 6.11, range [52.09, 98.69]

Secondary structure (DSSP, 8-state):
-HHHHHHHHHHHHTT----BS-SSSSSB--HHHHHHHSTT------TTHHHHHHTT--HHHHHHHHHH------EEEE-SS-EEEE-TTS----SEEEEETTEEEEE-TTS-B---

Organism: Streptococcus pneumoniae (NCBI:txid1313)

Radius of gyration: 19.66 Å; chains: 1; bounding box: 38×28×56 Å

InterPro domains:
  IPR018337 Cell wall/choline-binding repeat [PF01473] (96-113)
  IPR018337 Cell wall/choline-binding repeat [PS51170] (94-113)
  IPR036505 N-acetylmuramoyl-L-alanine amidase/PGRP domain superfamily [G3DSA:3.40.80.10] (1-82)